Protein AF-S4P507-F1 (afdb_monomer)

Structure (mmCIF, N/CA/C/O backbone):
data_AF-S4P507-F1
#
_entry.id   AF-S4P507-F1
#
loop_
_atom_site.group_PDB
_atom_site.id
_atom_site.type_symbol
_atom_site.label_atom_id
_atom_site.label_alt_id
_atom_site.label_comp_id
_atom_site.label_asym_id
_atom_site.label_entity_id
_atom_site.label_seq_id
_atom_site.pdbx_PDB_ins_code
_atom_site.Cartn_x
_atom_site.Cartn_y
_atom_site.Cartn_z
_atom_site.occupancy
_atom_site.B_iso_or_equiv
_atom_site.auth_seq_id
_atom_site.auth_comp_id
_atom_site.auth_asym_id
_atom_site.auth_atom_id
_atom_site.pdbx_PDB_model_num
ATOM 1 N N . MET A 1 1 ? -0.177 -13.832 10.654 1.00 68.88 1 MET A N 1
ATOM 2 C CA . MET A 1 1 ? -0.718 -13.922 9.278 1.00 68.88 1 MET A CA 1
ATOM 3 C C . MET A 1 1 ? -0.829 -12.551 8.606 1.00 68.88 1 MET A C 1
ATOM 5 O O . MET A 1 1 ? -0.206 -12.371 7.572 1.00 68.88 1 MET A O 1
ATOM 9 N N . LEU A 1 2 ? -1.493 -11.555 9.214 1.00 84.44 2 LEU A N 1
ATOM 10 C CA . LEU A 1 2 ? -1.608 -10.191 8.653 1.00 84.44 2 LEU A CA 1
ATOM 11 C C . LEU A 1 2 ? -0.268 -9.477 8.398 1.00 84.44 2 LEU A C 1
ATOM 13 O O . LEU A 1 2 ? -0.157 -8.720 7.446 1.00 84.44 2 LEU A O 1
ATOM 17 N N . ALA A 1 3 ? 0.771 -9.738 9.197 1.00 86.19 3 ALA A N 1
ATOM 18 C CA . ALA A 1 3 ? 2.089 -9.136 8.979 1.00 86.19 3 ALA A CA 1
ATOM 19 C C . ALA A 1 3 ? 2.700 -9.496 7.609 1.00 86.19 3 ALA A C 1
ATOM 21 O O . ALA A 1 3 ? 3.248 -8.621 6.951 1.00 86.19 3 ALA A O 1
ATOM 22 N N . PHE A 1 4 ? 2.549 -10.746 7.145 1.00 85.50 4 PHE A N 1
ATOM 23 C CA . PHE A 1 4 ? 2.990 -11.150 5.802 1.00 85.50 4 PHE A CA 1
ATOM 24 C C . PHE A 1 4 ? 2.205 -10.424 4.708 1.00 85.50 4 PHE A C 1
ATOM 26 O O . PHE A 1 4 ? 2.780 -10.022 3.702 1.00 85.50 4 PHE A O 1
ATOM 33 N N . PHE A 1 5 ? 0.908 -10.207 4.932 1.00 87.44 5 PHE A N 1
ATOM 34 C CA . PHE A 1 5 ? 0.077 -9.425 4.025 1.00 87.44 5 PHE A CA 1
ATOM 35 C C . PHE A 1 5 ? 0.528 -7.956 3.971 1.00 87.44 5 PHE A C 1
ATOM 37 O O . PHE A 1 5 ? 0.760 -7.425 2.891 1.00 87.44 5 PHE A O 1
ATOM 44 N N . TYR A 1 6 ? 0.748 -7.309 5.120 1.00 88.12 6 TYR A N 1
ATOM 45 C CA . TYR A 1 6 ? 1.222 -5.920 5.164 1.00 88.12 6 TYR A CA 1
ATOM 46 C C . TYR A 1 6 ? 2.654 -5.752 4.650 1.00 88.12 6 TYR A C 1
ATOM 48 O O . TYR A 1 6 ? 2.981 -4.702 4.101 1.00 88.12 6 TYR A O 1
ATOM 56 N N . PHE A 1 7 ? 3.494 -6.784 4.757 1.00 90.88 7 PHE A N 1
ATOM 57 C CA . PHE A 1 7 ? 4.840 -6.794 4.181 1.00 90.88 7 PHE A CA 1
ATOM 58 C C . PHE A 1 7 ? 4.832 -6.672 2.648 1.00 90.88 7 PHE A C 1
ATOM 60 O O . PHE A 1 7 ? 5.789 -6.164 2.065 1.00 90.88 7 PHE A O 1
ATOM 67 N N . ALA A 1 8 ? 3.734 -7.043 1.985 1.00 91.06 8 ALA A N 1
ATOM 68 C CA . ALA A 1 8 ? 3.589 -6.840 0.548 1.00 91.06 8 ALA A CA 1
ATOM 69 C C . ALA A 1 8 ? 3.587 -5.352 0.148 1.00 91.06 8 ALA A C 1
ATOM 71 O O . ALA A 1 8 ? 3.948 -5.039 -0.982 1.00 91.06 8 ALA A O 1
ATOM 72 N N . ILE A 1 9 ? 3.235 -4.427 1.054 1.00 90.56 9 ILE A N 1
ATOM 73 C CA . ILE A 1 9 ? 3.203 -2.981 0.776 1.00 90.56 9 ILE A CA 1
ATOM 74 C C . ILE A 1 9 ? 4.607 -2.430 0.459 1.00 90.56 9 ILE A C 1
ATOM 76 O O . ILE A 1 9 ? 4.780 -1.902 -0.641 1.00 90.56 9 ILE A O 1
ATOM 80 N N . PRO A 1 10 ? 5.622 -2.543 1.344 1.00 90.38 10 PRO A N 1
ATOM 81 C CA . PRO A 1 10 ? 6.967 -2.046 1.044 1.00 90.38 10 PRO A CA 1
ATOM 82 C C . PRO A 1 10 ? 7.648 -2.812 -0.098 1.00 90.38 10 PRO A C 1
ATOM 84 O O . PRO A 1 10 ? 8.389 -2.221 -0.880 1.00 90.38 10 PRO A O 1
ATOM 87 N N . VAL A 1 11 ? 7.387 -4.117 -0.235 1.00 92.88 11 VAL A N 1
ATOM 88 C CA . VAL A 1 11 ? 7.932 -4.918 -1.342 1.00 92.88 11 VAL A CA 1
ATOM 89 C C . VAL A 1 11 ? 7.338 -4.466 -2.677 1.00 92.88 11 VAL A C 1
ATOM 91 O O . VAL A 1 11 ? 8.070 -4.211 -3.633 1.00 92.88 11 VAL A O 1
ATOM 94 N N . GLY A 1 12 ? 6.015 -4.320 -2.738 1.00 92.81 12 GLY A N 1
ATOM 95 C CA . GLY A 1 12 ? 5.298 -3.888 -3.932 1.00 92.81 12 GLY A CA 1
ATOM 96 C C . GLY A 1 12 ? 5.665 -2.469 -4.360 1.00 92.81 12 GLY A C 1
ATOM 97 O O . GLY A 1 12 ? 5.878 -2.237 -5.549 1.00 92.81 12 GLY A O 1
ATOM 98 N N . SER A 1 13 ? 5.807 -1.531 -3.417 1.00 90.00 13 SER A N 1
ATOM 99 C CA . SER A 1 13 ? 6.240 -0.166 -3.738 1.00 90.00 13 SER A CA 1
ATOM 100 C C . SER A 1 13 ? 7.671 -0.133 -4.287 1.00 90.00 13 SER A C 1
ATOM 102 O O . SER A 1 13 ? 7.914 0.520 -5.303 1.00 90.00 13 SER A O 1
ATOM 104 N N . GLY A 1 14 ? 8.596 -0.900 -3.697 1.00 91.38 14 GLY A N 1
ATOM 105 C CA . GLY A 1 14 ? 9.962 -1.059 -4.201 1.00 91.38 14 GLY A CA 1
ATOM 106 C C . GLY A 1 14 ? 10.008 -1.621 -5.626 1.00 91.38 14 GLY A C 1
ATOM 107 O O . GLY A 1 14 ? 10.643 -1.033 -6.506 1.00 91.38 14 GLY A O 1
ATOM 108 N N . PHE A 1 15 ? 9.274 -2.706 -5.894 1.00 93.44 15 PHE A N 1
ATOM 109 C CA . PHE A 1 15 ? 9.149 -3.252 -7.250 1.00 93.44 15 PHE A CA 1
ATOM 110 C C . PHE A 1 15 ? 8.527 -2.250 -8.226 1.00 93.44 15 PHE A C 1
ATOM 112 O O . PHE A 1 15 ? 8.982 -2.158 -9.365 1.00 93.44 15 PHE A O 1
ATOM 119 N N . GLY A 1 16 ? 7.541 -1.465 -7.789 1.00 92.50 16 GLY A N 1
ATOM 120 C CA . GLY A 1 16 ? 6.931 -0.409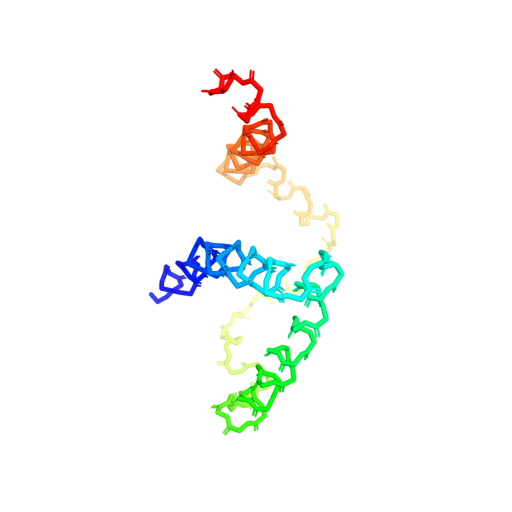 -8.594 1.00 92.50 16 GLY A CA 1
ATOM 121 C C . GLY A 1 16 ? 7.948 0.624 -9.086 1.00 92.50 16 GLY A C 1
ATOM 122 O O . GLY A 1 16 ? 7.956 0.951 -10.274 1.00 92.50 16 GLY A O 1
ATOM 123 N N . TYR A 1 17 ? 8.854 1.082 -8.215 1.00 90.12 17 TYR A N 1
ATOM 124 C CA . TYR A 1 17 ? 9.935 1.996 -8.606 1.00 90.12 17 TYR A CA 1
ATOM 125 C C . TYR A 1 17 ? 10.898 1.367 -9.622 1.00 90.12 17 TYR A C 1
ATOM 127 O O . TYR A 1 17 ? 11.262 2.009 -10.612 1.00 90.12 17 TYR A O 1
ATOM 135 N N . ILE A 1 18 ? 11.291 0.108 -9.413 1.00 93.44 18 ILE A N 1
ATOM 136 C CA . ILE A 1 18 ? 12.211 -0.606 -10.312 1.00 93.44 18 ILE A CA 1
ATOM 137 C C . ILE A 1 18 ? 11.568 -0.795 -11.689 1.00 93.44 18 ILE A C 1
ATOM 139 O O . ILE A 1 18 ? 12.137 -0.396 -12.701 1.00 93.44 18 ILE A O 1
ATOM 143 N N . VAL A 1 19 ? 10.356 -1.348 -11.741 1.00 93.56 19 VAL A N 1
ATOM 144 C CA . VAL A 1 19 ? 9.648 -1.592 -13.004 1.00 93.56 19 VAL A CA 1
ATOM 145 C C . VAL A 1 19 ? 9.375 -0.275 -13.731 1.00 93.56 19 VAL A C 1
ATOM 147 O O . VAL A 1 19 ? 9.651 -0.166 -14.924 1.00 93.56 19 VAL A O 1
ATOM 150 N N . GLY A 1 20 ? 8.895 0.749 -13.021 1.00 92.00 20 GLY A N 1
ATOM 151 C CA . GLY A 1 20 ? 8.610 2.058 -13.607 1.00 92.00 20 GLY A CA 1
ATOM 152 C C . GLY A 1 20 ? 9.847 2.728 -14.213 1.00 92.00 20 GLY A C 1
ATOM 153 O O . GLY A 1 20 ? 9.775 3.239 -15.333 1.00 92.00 20 GLY A O 1
ATOM 154 N N . SER A 1 21 ? 10.984 2.691 -13.508 1.00 90.94 21 SER A N 1
ATOM 155 C CA . SER A 1 21 ? 12.244 3.288 -13.975 1.00 90.94 21 SER A CA 1
ATOM 156 C C . SER A 1 21 ? 12.846 2.541 -15.168 1.00 90.94 21 SER A C 1
ATOM 158 O O . SER A 1 21 ? 13.207 3.177 -16.160 1.00 90.94 21 SER A O 1
ATOM 160 N N . VAL A 1 22 ? 12.881 1.205 -15.129 1.00 94.25 22 VAL A N 1
ATOM 161 C CA . VAL A 1 22 ? 13.413 0.370 -16.220 1.00 94.25 22 VAL A CA 1
ATOM 162 C C . VAL A 1 22 ? 12.570 0.518 -17.486 1.00 94.25 22 VAL A C 1
ATOM 164 O O . VAL A 1 22 ? 13.112 0.747 -18.566 1.00 94.25 22 VAL A O 1
ATOM 167 N N . VAL A 1 23 ? 11.242 0.442 -17.367 1.00 94.38 23 VAL A N 1
ATOM 168 C CA . VAL A 1 23 ? 10.334 0.560 -18.518 1.00 94.38 23 VAL A CA 1
ATOM 169 C C . VAL A 1 23 ? 10.361 1.974 -19.094 1.00 94.38 23 VAL A C 1
ATOM 171 O O . VAL A 1 23 ? 10.413 2.144 -20.312 1.00 94.38 23 VAL A O 1
ATOM 174 N N . GLY A 1 24 ? 10.353 2.996 -18.233 1.00 93.25 24 GLY A N 1
ATOM 175 C CA . GLY A 1 24 ? 10.459 4.389 -18.660 1.00 93.25 24 GLY A CA 1
ATOM 176 C C . GLY A 1 24 ? 11.767 4.676 -19.401 1.00 93.25 24 GLY A C 1
ATOM 177 O O . GLY A 1 24 ? 11.736 5.341 -20.437 1.00 93.25 24 GLY A O 1
ATOM 178 N N . GLY A 1 25 ? 12.887 4.137 -18.908 1.00 92.75 25 GLY A N 1
ATOM 179 C CA . GLY A 1 25 ? 14.204 4.255 -19.535 1.00 92.75 25 GLY A CA 1
ATOM 180 C C . GLY A 1 25 ? 14.298 3.517 -20.871 1.00 92.75 25 GLY A C 1
ATOM 181 O O . GLY A 1 25 ? 14.714 4.108 -21.864 1.00 92.75 25 GLY A O 1
ATOM 182 N N . ALA A 1 26 ? 13.840 2.264 -20.932 1.00 93.06 26 ALA A N 1
ATOM 183 C CA . ALA A 1 26 ? 13.875 1.454 -22.152 1.00 93.06 26 ALA A CA 1
ATOM 184 C C . ALA A 1 26 ? 12.987 2.020 -23.273 1.00 93.06 26 ALA A C 1
ATOM 186 O O . ALA A 1 26 ? 13.360 1.980 -24.443 1.00 93.06 26 ALA A O 1
ATOM 187 N N . ALA A 1 27 ? 11.821 2.571 -22.927 1.00 91.50 27 ALA A N 1
ATOM 188 C CA . ALA A 1 27 ? 10.897 3.161 -23.894 1.00 91.50 27 ALA A CA 1
ATOM 189 C C . ALA A 1 27 ? 11.178 4.647 -24.193 1.00 91.50 27 ALA A C 1
ATOM 191 O O . ALA A 1 27 ? 10.444 5.258 -24.974 1.00 91.50 27 ALA A O 1
ATOM 192 N N . GLY A 1 28 ? 12.168 5.257 -23.527 1.00 93.00 28 GLY A N 1
ATOM 193 C CA . GLY A 1 28 ? 12.480 6.688 -23.627 1.00 93.00 28 GLY A CA 1
ATOM 194 C C . GLY A 1 28 ? 11.327 7.620 -23.227 1.00 93.00 28 GLY A C 1
ATOM 195 O O . GLY A 1 28 ? 11.323 8.798 -23.579 1.00 93.00 28 GLY A O 1
ATOM 196 N N . ASN A 1 29 ? 10.303 7.107 -22.539 1.00 92.81 29 ASN A N 1
ATOM 197 C CA . ASN A 1 29 ? 9.091 7.849 -22.209 1.00 92.81 29 ASN A CA 1
ATOM 198 C C . ASN A 1 29 ? 8.473 7.310 -20.916 1.00 92.81 29 ASN A C 1
ATOM 200 O O . ASN A 1 29 ? 7.949 6.197 -20.863 1.00 92.81 29 ASN A O 1
ATOM 204 N N . TRP A 1 30 ? 8.472 8.159 -19.889 1.00 90.62 30 TRP A N 1
ATOM 205 C CA . TRP A 1 30 ? 7.995 7.861 -18.535 1.00 90.62 30 TRP A CA 1
ATOM 206 C C . TRP A 1 30 ? 6.559 7.321 -18.482 1.00 90.62 30 TRP A C 1
ATOM 208 O O . TRP A 1 30 ? 6.227 6.534 -17.597 1.00 90.62 30 TRP A O 1
ATOM 218 N N . ARG A 1 31 ? 5.703 7.687 -19.448 1.00 94.00 31 ARG A N 1
ATOM 219 C CA . ARG A 1 31 ? 4.309 7.218 -19.508 1.00 94.00 31 ARG A CA 1
ATOM 220 C C . ARG A 1 31 ? 4.221 5.703 -19.662 1.00 94.00 31 ARG A C 1
ATOM 222 O O . ARG A 1 31 ? 3.244 5.111 -19.212 1.00 94.00 31 ARG A O 1
ATOM 229 N N . TRP A 1 32 ? 5.217 5.068 -20.282 1.00 91.88 32 TRP A N 1
ATOM 230 C CA . TRP A 1 32 ? 5.253 3.612 -20.412 1.00 91.88 32 TRP A CA 1
ATOM 231 C C . TRP A 1 32 ? 5.426 2.903 -19.071 1.00 91.88 32 TRP A C 1
ATOM 233 O O . TRP A 1 32 ? 4.839 1.839 -18.898 1.00 91.88 32 TRP A O 1
ATOM 243 N N . GLY A 1 33 ? 6.100 3.525 -18.097 1.00 90.44 33 GLY A N 1
ATOM 244 C CA . GLY A 1 33 ? 6.149 3.012 -16.726 1.00 90.44 33 GLY A CA 1
ATOM 245 C C . GLY A 1 33 ? 4.755 2.889 -16.100 1.00 90.44 33 GLY A C 1
ATOM 246 O O . GLY A 1 33 ? 4.469 1.905 -15.428 1.00 90.44 33 GLY A O 1
ATOM 247 N N . LEU A 1 34 ? 3.845 3.828 -16.397 1.00 90.12 34 LEU A N 1
ATOM 248 C CA . LEU A 1 34 ? 2.454 3.781 -15.922 1.00 90.12 34 LEU A CA 1
ATOM 249 C C . LEU A 1 34 ? 1.577 2.796 -16.704 1.00 90.12 34 LEU A C 1
ATOM 251 O O . LEU A 1 34 ? 0.651 2.213 -16.146 1.00 90.12 34 LEU A O 1
ATOM 255 N N . ARG A 1 35 ? 1.841 2.610 -18.002 1.00 92.25 35 ARG A N 1
ATOM 256 C CA . ARG A 1 35 ? 1.043 1.730 -18.877 1.00 92.25 35 ARG A CA 1
ATOM 257 C C . ARG A 1 35 ? 1.212 0.243 -18.570 1.00 92.25 35 ARG A C 1
ATOM 259 O O . ARG A 1 35 ? 0.358 -0.543 -18.965 1.00 92.25 35 ARG A O 1
ATOM 266 N N . VAL A 1 36 ? 2.278 -0.143 -17.871 1.00 92.06 36 VAL A N 1
ATOM 267 C CA . VAL A 1 36 ? 2.491 -1.527 -17.418 1.00 92.06 36 VAL A CA 1
ATOM 268 C C . VAL A 1 36 ? 1.601 -1.876 -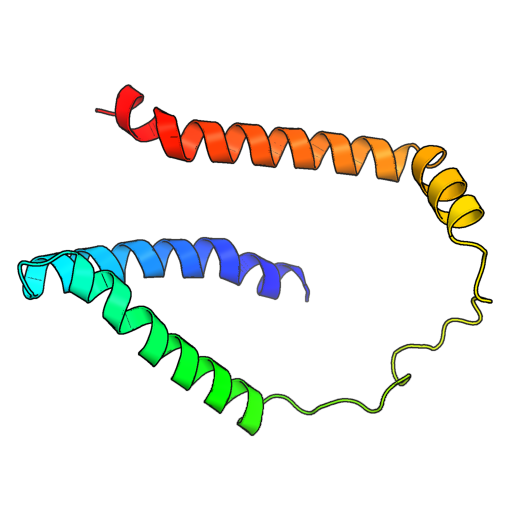16.222 1.00 92.06 36 VAL A C 1
ATOM 270 O O . VAL A 1 36 ? 1.166 -3.019 -16.093 1.00 92.06 36 VAL A O 1
ATOM 273 N N . THR A 1 37 ? 1.254 -0.899 -15.381 1.00 90.69 37 THR A N 1
ATOM 274 C CA . THR A 1 37 ? 0.466 -1.122 -14.160 1.00 90.69 37 THR A CA 1
ATOM 275 C C . THR A 1 37 ? -0.902 -1.775 -14.418 1.00 90.69 37 THR A C 1
ATOM 277 O O . THR A 1 37 ? -1.220 -2.733 -13.714 1.00 90.69 37 THR A O 1
ATOM 280 N N . PRO A 1 38 ? -1.701 -1.368 -15.429 1.00 93.81 38 PRO A N 1
ATOM 281 C CA . PRO A 1 38 ? -2.949 -2.056 -15.767 1.00 93.81 38 PRO A CA 1
ATOM 282 C C . PRO A 1 38 ? -2.781 -3.539 -16.112 1.00 93.81 38 PRO A C 1
ATOM 284 O O . PRO A 1 38 ? -3.643 -4.339 -15.762 1.00 93.81 38 PRO A O 1
ATOM 287 N N . ILE A 1 39 ? -1.676 -3.923 -16.762 1.00 93.69 39 ILE A N 1
ATOM 288 C CA . ILE A 1 39 ? -1.405 -5.324 -17.118 1.00 93.69 39 ILE A CA 1
ATOM 289 C C . ILE A 1 39 ? -1.159 -6.137 -15.844 1.00 93.69 39 ILE A C 1
ATOM 291 O O . ILE A 1 39 ? -1.763 -7.192 -15.661 1.00 93.69 39 ILE A O 1
ATOM 295 N N . LEU A 1 40 ? -0.336 -5.619 -14.927 1.00 91.38 40 LEU A N 1
ATOM 296 C CA . LEU A 1 40 ? -0.116 -6.241 -13.616 1.00 91.38 40 LEU A CA 1
ATOM 297 C C . LEU A 1 40 ? -1.420 -6.328 -12.807 1.00 91.38 40 LEU A C 1
ATOM 299 O O . LEU A 1 40 ? -1.683 -7.343 -12.166 1.00 91.38 40 LEU A O 1
ATOM 303 N N . GLY A 1 41 ? -2.266 -5.298 -12.889 1.00 93.62 41 GLY A N 1
ATOM 304 C CA . GLY A 1 41 ? -3.597 -5.291 -12.283 1.00 93.62 41 GLY A CA 1
ATOM 305 C C . GLY A 1 41 ? -4.518 -6.371 -12.856 1.00 93.62 41 GLY A C 1
ATOM 306 O O . GLY A 1 41 ? -5.181 -7.070 -12.095 1.00 93.62 41 GLY A O 1
ATOM 307 N N . ALA A 1 42 ? -4.524 -6.567 -14.176 1.00 96.69 42 ALA A N 1
ATOM 308 C CA . ALA A 1 42 ? -5.305 -7.623 -14.818 1.00 96.69 42 ALA A CA 1
ATOM 309 C C . ALA A 1 42 ? -4.849 -9.024 -14.378 1.00 96.69 42 ALA A C 1
ATOM 311 O O . ALA A 1 42 ? -5.686 -9.879 -14.091 1.00 96.69 42 ALA A O 1
ATOM 312 N N . VAL A 1 43 ? -3.535 -9.241 -14.249 1.00 95.56 43 VAL A N 1
ATOM 313 C CA . VAL A 1 43 ? -2.981 -10.486 -13.689 1.00 95.56 43 VAL A CA 1
ATOM 314 C C . VAL A 1 43 ? -3.439 -10.680 -12.243 1.00 95.56 43 VAL A C 1
ATOM 316 O O . VAL A 1 43 ? -3.881 -11.769 -11.891 1.00 95.56 43 VAL A O 1
ATOM 319 N N . ALA A 1 44 ? -3.402 -9.632 -11.414 1.00 94.12 44 ALA A N 1
ATOM 320 C CA . ALA A 1 44 ? -3.879 -9.709 -10.035 1.00 94.12 44 ALA A CA 1
ATOM 321 C C . ALA A 1 44 ? -5.372 -10.072 -9.956 1.00 94.12 44 ALA A C 1
ATOM 323 O O . ALA A 1 44 ? -5.745 -10.934 -9.165 1.00 94.12 44 ALA A O 1
ATOM 324 N N . VAL A 1 45 ? -6.219 -9.483 -10.807 1.00 96.12 45 VAL A N 1
ATOM 325 C CA . VAL A 1 45 ? -7.646 -9.838 -10.893 1.00 96.12 45 VAL A CA 1
ATOM 326 C C . VAL A 1 45 ? -7.825 -11.297 -11.307 1.00 96.12 45 VAL A C 1
ATOM 328 O O . VAL A 1 45 ? -8.610 -12.007 -10.684 1.00 96.12 45 VAL A O 1
ATOM 331 N N . ALA A 1 46 ? -7.083 -11.770 -12.310 1.00 96.94 46 ALA A N 1
ATOM 332 C CA . ALA A 1 46 ? -7.141 -13.168 -12.728 1.00 96.94 46 ALA A CA 1
ATOM 333 C C . ALA A 1 46 ? -6.753 -14.123 -11.586 1.00 96.94 46 ALA A C 1
ATOM 335 O O . ALA A 1 46 ? -7.450 -15.108 -11.355 1.00 96.94 46 ALA A O 1
ATOM 336 N N . LEU A 1 47 ? -5.696 -13.800 -10.829 1.00 95.69 47 LEU A N 1
ATOM 337 C CA . LEU A 1 47 ? -5.281 -14.573 -9.655 1.00 95.69 47 LEU A CA 1
ATOM 338 C C . LEU A 1 47 ? -6.343 -14.565 -8.554 1.00 95.69 47 LEU A C 1
ATOM 340 O O . LEU A 1 47 ? -6.598 -15.610 -7.966 1.00 95.69 47 LEU A O 1
ATOM 344 N N . ILE A 1 48 ? -6.986 -13.425 -8.292 1.00 94.69 48 ILE A N 1
ATOM 345 C CA . ILE A 1 48 ? -8.087 -13.343 -7.323 1.00 94.69 48 ILE A CA 1
ATOM 346 C C . ILE A 1 48 ? -9.235 -14.258 -7.757 1.00 94.69 48 ILE A C 1
ATOM 348 O O . ILE A 1 48 ? -9.704 -15.053 -6.954 1.00 94.69 48 ILE A O 1
ATOM 352 N N . LEU A 1 49 ? -9.649 -14.205 -9.025 1.00 95.00 49 LEU A N 1
ATOM 353 C CA . LEU A 1 49 ? -10.748 -15.033 -9.532 1.00 95.00 49 LEU A CA 1
ATOM 354 C C . LEU A 1 49 ? -10.441 -16.538 -9.506 1.00 95.00 49 LEU A C 1
ATOM 356 O O . LEU A 1 49 ? -11.365 -17.334 -9.373 1.00 95.00 49 LEU A O 1
ATOM 360 N N . TRP A 1 50 ? -9.174 -16.931 -9.667 1.00 95.94 50 TRP A N 1
ATOM 361 C CA . TRP A 1 50 ? -8.765 -18.340 -9.705 1.00 95.94 50 TRP A CA 1
ATOM 362 C C . TRP A 1 50 ? -8.393 -18.930 -8.344 1.00 95.94 50 TRP A C 1
ATOM 364 O O . TRP A 1 50 ? -8.617 -20.114 -8.117 1.00 95.94 50 TRP A O 1
ATOM 374 N N . VAL A 1 51 ? -7.764 -18.142 -7.470 1.00 95.06 51 VAL A N 1
ATOM 375 C CA . VAL A 1 51 ? -7.147 -18.633 -6.226 1.00 95.06 51 VAL A CA 1
ATOM 376 C C . VAL A 1 51 ? -7.973 -18.259 -4.999 1.00 95.06 51 VAL A C 1
ATOM 378 O O . VAL A 1 51 ? -7.941 -18.978 -4.002 1.00 95.06 51 VAL A O 1
ATOM 381 N N . MET A 1 52 ? -8.687 -17.131 -5.032 1.00 91.50 52 MET A N 1
ATOM 382 C CA . MET A 1 52 ? -9.414 -16.643 -3.865 1.00 91.50 52 MET A CA 1
ATOM 383 C C . MET A 1 52 ? -10.810 -17.259 -3.813 1.00 91.50 52 MET A C 1
ATOM 385 O O . MET A 1 52 ? -11.704 -16.888 -4.570 1.00 91.50 52 MET A O 1
ATOM 389 N N . GLU A 1 53 ? -11.006 -18.180 -2.878 1.00 87.88 53 GLU A N 1
ATOM 390 C CA 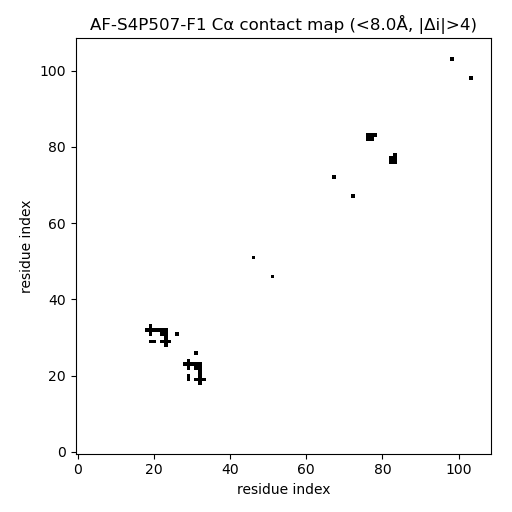. GLU A 1 53 ? -12.330 -18.698 -2.559 1.00 87.88 53 GLU A CA 1
ATOM 391 C C . GLU A 1 53 ? -13.111 -17.648 -1.763 1.00 87.88 53 GLU A C 1
ATOM 393 O O . GLU A 1 53 ? -12.597 -17.070 -0.803 1.00 87.88 53 GLU A O 1
ATOM 398 N N . ASN A 1 54 ? -14.342 -17.361 -2.187 1.00 84.12 54 ASN A N 1
ATOM 399 C CA . ASN A 1 54 ? -15.207 -16.422 -1.485 1.00 84.12 54 ASN A CA 1
ATOM 400 C C . ASN A 1 54 ? -15.894 -17.155 -0.320 1.00 84.12 54 ASN A C 1
ATOM 402 O O . ASN A 1 54 ? -16.800 -17.949 -0.589 1.00 84.12 54 ASN A O 1
ATOM 406 N N . PRO A 1 55 ? -15.503 -16.914 0.947 1.00 83.00 55 PRO A N 1
ATOM 407 C CA . PRO A 1 55 ? -16.144 -17.568 2.079 1.00 83.00 55 PRO A CA 1
ATOM 408 C C . PRO A 1 55 ? -17.612 -17.143 2.170 1.00 83.00 55 PRO A C 1
ATOM 410 O O . PRO A 1 55 ? -17.979 -16.024 1.788 1.00 83.00 55 PRO A O 1
ATOM 413 N N . GLU A 1 56 ? -18.469 -18.021 2.690 1.00 81.44 56 GLU A N 1
ATOM 414 C CA . GLU A 1 56 ? -19.872 -17.667 2.890 1.00 81.44 56 GLU A CA 1
ATOM 415 C C . GLU A 1 56 ? -19.979 -16.490 3.865 1.00 81.44 56 GLU A C 1
ATOM 417 O O . GLU A 1 56 ? -19.278 -16.399 4.882 1.00 81.44 56 GLU A O 1
ATOM 422 N N . ARG A 1 57 ? -20.872 -15.555 3.542 1.00 76.50 57 ARG A N 1
ATOM 423 C CA . ARG A 1 57 ? -21.067 -14.348 4.340 1.00 76.50 57 ARG A CA 1
ATOM 424 C C . ARG A 1 57 ? -21.488 -14.737 5.759 1.00 76.50 57 ARG A C 1
ATOM 426 O O . ARG A 1 57 ? -22.486 -15.423 5.936 1.00 76.50 57 ARG A O 1
ATOM 433 N N . GLY A 1 58 ? -20.737 -14.267 6.750 1.00 75.25 58 GLY A N 1
ATOM 434 C CA . GLY A 1 58 ? -20.996 -14.557 8.161 1.00 75.25 58 GLY A CA 1
ATOM 435 C C . GLY A 1 58 ? -20.207 -15.738 8.735 1.00 75.25 58 GLY A C 1
ATOM 436 O O . GLY A 1 58 ? -20.258 -15.938 9.942 1.00 75.25 58 GLY A O 1
ATOM 437 N N . GLN A 1 59 ? -19.400 -16.465 7.946 1.00 70.81 59 GLN A N 1
ATOM 438 C CA . GLN A 1 59 ? -18.537 -17.535 8.488 1.00 70.81 59 GLN A CA 1
ATOM 439 C C . GLN A 1 59 ? -17.525 -17.043 9.533 1.00 70.81 59 GLN A C 1
ATOM 441 O O . GLN A 1 59 ? -17.112 -17.805 10.399 1.00 70.81 59 GLN A O 1
ATOM 446 N N . ALA A 1 60 ? -17.139 -15.766 9.470 1.00 66.38 60 ALA A N 1
ATOM 447 C CA . ALA A 1 60 ? -16.280 -15.123 10.465 1.00 66.38 60 ALA A CA 1
ATOM 448 C C . ALA A 1 60 ? -17.067 -14.332 11.534 1.00 66.38 60 ALA A C 1
ATOM 450 O O . ALA A 1 60 ? -16.468 -13.782 12.458 1.00 66.38 60 ALA A O 1
ATOM 451 N N . GLU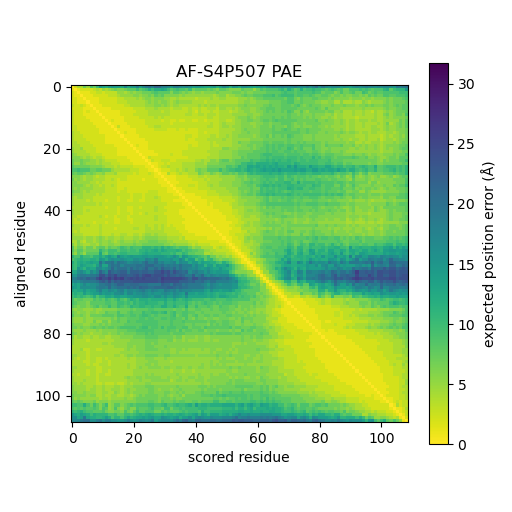 A 1 61 ? -18.397 -14.250 11.424 1.00 67.25 61 GLU A N 1
ATOM 452 C CA . GLU A 1 61 ? -19.266 -13.505 12.339 1.00 67.25 61 GLU A CA 1
ATOM 453 C C . GLU A 1 61 ? -19.783 -14.417 13.470 1.00 67.25 61 GLU A C 1
ATOM 455 O O . G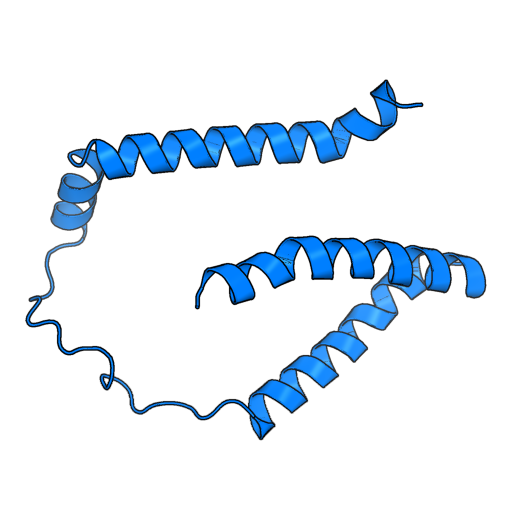LU A 1 61 ? -20.980 -14.536 13.701 1.00 67.25 61 GLU A O 1
ATOM 460 N N . GLU A 1 62 ? -18.890 -15.020 14.263 1.00 61.66 62 GLU A N 1
ATOM 461 C CA . GLU A 1 62 ? -19.275 -15.613 15.565 1.00 61.66 62 GLU A CA 1
ATOM 462 C C . GLU A 1 62 ? -19.612 -14.539 16.626 1.00 61.66 62 GLU A C 1
ATOM 464 O O . GLU A 1 62 ? -19.867 -14.827 17.801 1.00 61.66 62 GLU A O 1
ATOM 469 N N . SER A 1 63 ? -19.604 -13.260 16.243 1.00 62.22 63 SER A N 1
ATOM 470 C CA . SER A 1 63 ? -19.796 -12.164 17.179 1.00 62.22 63 SER A CA 1
ATOM 471 C C . SER A 1 63 ? -21.282 -11.972 17.489 1.00 62.22 63 SER A C 1
ATOM 473 O O . SER A 1 63 ? -22.071 -11.554 16.647 1.00 62.22 63 SER A O 1
ATOM 475 N N . ARG A 1 64 ? -21.663 -12.208 18.749 1.00 63.88 64 ARG A N 1
ATOM 476 C CA . ARG A 1 64 ? -22.999 -11.909 19.304 1.00 63.88 64 ARG A CA 1
ATOM 477 C C . ARG A 1 64 ? -23.267 -10.402 19.469 1.00 63.88 64 ARG A C 1
ATOM 479 O O . ARG A 1 64 ? -24.087 -10.010 20.302 1.00 63.88 64 ARG A O 1
ATOM 486 N N . MET A 1 65 ? -22.532 -9.546 18.760 1.00 69.38 65 MET A N 1
ATOM 487 C CA . MET A 1 65 ? -22.647 -8.101 18.911 1.00 69.38 65 MET A CA 1
ATOM 488 C C . MET A 1 65 ? -23.948 -7.624 18.277 1.00 69.38 65 MET A C 1
ATOM 490 O O . MET A 1 65 ? -24.236 -7.895 17.114 1.00 69.38 65 MET A O 1
ATOM 494 N N . LYS A 1 66 ? -24.758 -6.929 19.075 1.00 76.81 66 LYS A N 1
ATOM 495 C CA . LYS A 1 66 ? -25.970 -6.285 18.581 1.00 76.81 66 LYS A CA 1
ATOM 496 C C . LYS A 1 66 ? -25.582 -4.971 17.907 1.00 76.81 66 LYS A C 1
ATOM 498 O O . LYS A 1 66 ? -24.732 -4.269 18.452 1.00 76.81 66 LYS A O 1
ATOM 503 N N . PRO A 1 67 ? -26.206 -4.623 16.774 1.00 77.00 67 PRO A N 1
ATOM 504 C CA . PRO A 1 67 ? -25.974 -3.336 16.140 1.00 77.00 67 PRO A CA 1
ATOM 505 C C . PRO A 1 67 ? -26.359 -2.199 17.099 1.00 77.00 67 PRO A C 1
ATOM 507 O O . PRO A 1 67 ? -27.471 -2.173 17.630 1.00 77.00 67 PRO A O 1
ATOM 510 N N . THR A 1 68 ? -25.417 -1.291 17.335 1.00 87.06 68 THR A N 1
ATOM 511 C CA . THR A 1 68 ? -25.548 -0.067 18.137 1.00 87.06 68 THR A CA 1
ATOM 512 C C . THR A 1 68 ? -25.775 1.149 17.236 1.00 87.06 68 THR A C 1
ATOM 514 O O . THR A 1 68 ? -25.675 1.066 16.009 1.00 87.06 68 THR A O 1
ATOM 517 N N . SER A 1 69 ? -26.147 2.291 17.822 1.00 93.06 69 SER A N 1
ATOM 518 C CA . SER A 1 69 ? -26.293 3.533 17.055 1.00 93.06 69 SER A CA 1
ATOM 519 C C . SER A 1 69 ? -24.923 4.101 16.670 1.00 93.06 69 SER A C 1
ATOM 521 O O . SER A 1 69 ? -24.014 4.165 17.495 1.00 93.06 69 SER A O 1
ATOM 523 N N . TYR A 1 70 ? -24.797 4.639 15.454 1.00 91.88 70 TYR A N 1
ATOM 524 C CA . TYR A 1 70 ? -23.560 5.261 14.954 1.00 91.88 70 TYR A CA 1
ATOM 525 C C . TYR A 1 70 ? -22.986 6.334 15.899 1.00 91.88 70 TYR A C 1
ATOM 527 O O . TYR A 1 70 ? -21.775 6.462 16.075 1.00 91.88 70 TYR A O 1
ATOM 535 N N . THR A 1 71 ? -23.857 7.115 16.543 1.00 93.81 71 THR A N 1
ATOM 536 C CA . THR A 1 71 ? -23.442 8.153 17.498 1.00 93.81 71 THR A CA 1
ATOM 537 C C . THR A 1 71 ? -22.875 7.571 18.792 1.00 93.81 71 THR A C 1
ATOM 539 O O . THR A 1 71 ? -21.981 8.170 19.397 1.00 93.81 71 THR A O 1
ATOM 542 N N . GLU A 1 72 ? -23.371 6.410 19.218 1.00 92.00 72 GLU A N 1
ATOM 543 C CA . GLU A 1 72 ? -22.865 5.680 20.380 1.00 92.00 72 GLU A CA 1
ATOM 544 C C . GLU A 1 72 ? -21.496 5.072 20.075 1.00 92.00 72 GLU A C 1
ATOM 546 O O . GLU A 1 72 ? -20.588 5.193 20.899 1.00 92.00 72 GLU A O 1
ATOM 551 N N . ASP A 1 73 ? -21.311 4.537 18.868 1.00 92.88 73 ASP A N 1
ATOM 552 C CA . ASP A 1 73 ? -20.037 3.976 18.412 1.00 92.88 73 ASP A CA 1
ATOM 553 C C . ASP A 1 73 ? -18.947 5.043 18.331 1.00 92.88 73 ASP A C 1
ATOM 555 O O . ASP A 1 73 ? -17.865 4.869 18.893 1.00 92.88 73 ASP A O 1
ATOM 559 N N . LEU A 1 74 ? -19.241 6.198 17.725 1.00 94.25 74 LEU A N 1
ATOM 560 C CA . LEU A 1 74 ? -18.301 7.321 17.690 1.00 94.25 74 LEU A CA 1
ATOM 561 C C . LEU A 1 74 ? -17.921 7.784 19.098 1.00 94.25 74 LEU A C 1
ATOM 563 O O . LEU A 1 74 ? -16.747 8.023 19.388 1.00 94.25 74 LEU A O 1
ATOM 567 N N . ARG A 1 75 ? -18.905 7.889 19.998 1.00 94.94 75 ARG A N 1
ATOM 568 C CA . ARG A 1 75 ? -18.652 8.261 21.393 1.00 94.94 75 ARG A CA 1
ATOM 569 C C . ARG A 1 75 ? -17.792 7.214 22.104 1.00 94.94 75 ARG A C 1
ATOM 571 O O . ARG A 1 75 ? -16.943 7.594 22.908 1.00 94.94 75 ARG A O 1
ATOM 578 N N . SER A 1 76 ? -18.013 5.931 21.831 1.00 93.50 76 SER A N 1
ATOM 579 C CA . SER A 1 76 ? -17.229 4.822 22.377 1.00 93.50 76 SER A CA 1
ATOM 580 C C . SER A 1 76 ? -15.776 4.877 21.898 1.00 93.50 76 SER A C 1
ATOM 582 O O . SER A 1 76 ? -14.854 4.845 22.713 1.00 93.50 76 SER A O 1
ATOM 584 N N . LEU A 1 77 ? -15.563 5.072 20.594 1.00 94.44 77 LEU A N 1
ATOM 585 C CA . LEU A 1 77 ? -14.237 5.175 19.984 1.00 94.44 77 LEU A CA 1
ATOM 586 C C . LEU A 1 77 ? -13.436 6.362 20.530 1.00 94.44 77 LEU A C 1
ATOM 588 O O . LEU A 1 77 ? -12.289 6.189 20.933 1.00 94.44 77 LEU A O 1
ATOM 592 N N . VAL A 1 78 ? -14.043 7.551 20.615 1.00 95.50 78 VAL A N 1
ATOM 593 C CA . VAL A 1 78 ? -13.362 8.758 21.125 1.00 95.50 78 VAL A CA 1
ATOM 594 C C . VAL A 1 78 ? -12.980 8.622 22.602 1.00 95.50 78 VAL A C 1
ATOM 596 O O . VAL A 1 78 ? -11.960 9.154 23.034 1.00 95.50 78 VAL A O 1
ATOM 599 N N . LYS A 1 79 ? -13.778 7.895 23.392 1.00 96.44 79 LYS A N 1
ATOM 600 C CA . LYS A 1 79 ? -13.478 7.628 24.806 1.00 96.44 79 LYS A CA 1
ATOM 601 C C . LYS A 1 79 ? -12.434 6.533 25.012 1.00 96.44 79 LYS A C 1
ATOM 603 O O . LYS A 1 79 ? -11.968 6.377 26.137 1.00 96.44 79 LYS A O 1
ATOM 608 N N . ASN A 1 80 ? -12.079 5.773 23.978 1.00 97.31 80 ASN A N 1
ATOM 609 C CA . ASN A 1 80 ? -11.088 4.712 24.072 1.00 97.31 80 ASN A CA 1
ATOM 610 C C . ASN A 1 80 ? -9.669 5.303 23.917 1.00 97.31 80 ASN A C 1
ATOM 612 O O . ASN A 1 80 ? -9.265 5.644 22.802 1.00 97.31 80 ASN A O 1
ATOM 616 N N . PRO A 1 81 ? -8.881 5.419 25.006 1.00 95.69 81 PRO A N 1
ATOM 617 C CA . PRO A 1 81 ? -7.581 6.081 24.952 1.00 95.69 81 PRO A CA 1
ATOM 618 C C . PRO A 1 81 ? -6.582 5.321 24.078 1.00 95.69 81 PRO A C 1
ATOM 620 O O . PRO A 1 81 ? -5.798 5.948 23.372 1.00 95.69 81 PRO A O 1
ATOM 623 N N . SER A 1 82 ? -6.624 3.985 24.070 1.00 97.44 82 SER A N 1
ATOM 624 C CA . SER A 1 82 ? -5.757 3.169 23.217 1.00 97.44 82 SER A CA 1
ATOM 625 C C . SER A 1 82 ? -6.044 3.424 21.741 1.00 97.44 82 SER A C 1
ATOM 627 O O . SER A 1 82 ? -5.113 3.657 20.978 1.00 97.44 82 SER A O 1
ATOM 629 N N . PHE A 1 83 ? -7.320 3.462 21.348 1.00 96.19 83 PHE A N 1
ATOM 630 C CA . PHE A 1 83 ? -7.712 3.785 19.976 1.00 96.19 83 PHE A CA 1
ATOM 631 C C . PHE A 1 83 ? -7.236 5.184 19.564 1.00 96.19 83 PHE A C 1
ATOM 633 O O . PHE A 1 83 ? -6.627 5.344 18.504 1.00 96.19 83 PHE A O 1
ATOM 640 N N . MET A 1 84 ? -7.458 6.188 20.417 1.00 97.75 84 MET A N 1
ATOM 641 C CA . MET A 1 84 ? -7.050 7.568 20.141 1.00 97.75 84 MET A CA 1
ATOM 642 C C . MET A 1 84 ? -5.527 7.705 20.028 1.00 97.75 84 MET A C 1
ATOM 644 O O . MET A 1 84 ? -5.036 8.326 19.085 1.00 97.75 84 MET A O 1
ATOM 648 N N . LEU A 1 85 ? -4.770 7.080 20.936 1.00 97.50 85 LEU A N 1
ATOM 649 C CA . LEU A 1 85 ? -3.306 7.094 20.910 1.00 97.50 85 LEU A CA 1
ATOM 650 C C . LEU A 1 85 ? -2.745 6.357 19.691 1.00 97.50 85 LEU A C 1
ATOM 652 O O . LEU A 1 85 ? -1.844 6.877 19.037 1.00 97.50 85 LEU A O 1
ATOM 656 N N . SER A 1 86 ? -3.284 5.186 19.341 1.00 97.00 86 SER A N 1
ATOM 657 C CA . SER A 1 86 ? -2.866 4.448 18.143 1.00 97.00 86 SER A CA 1
ATOM 658 C C . SER A 1 86 ? -3.169 5.219 16.860 1.00 97.00 86 SER A C 1
ATOM 660 O O . SER A 1 86 ? -2.332 5.265 15.961 1.00 97.00 86 SER A O 1
ATOM 662 N N . THR A 1 87 ? -4.331 5.870 16.789 1.00 96.69 87 THR A N 1
ATOM 663 C CA . THR A 1 87 ? -4.714 6.698 15.638 1.00 96.69 87 THR A CA 1
ATOM 664 C C . THR A 1 87 ? -3.792 7.906 15.503 1.00 96.69 87 THR A C 1
ATOM 666 O O . THR A 1 87 ? -3.302 8.189 14.409 1.00 96.69 87 THR A O 1
ATOM 669 N N . LEU A 1 88 ? -3.490 8.588 16.613 1.00 97.38 88 LEU A N 1
ATOM 670 C CA . LEU A 1 88 ? -2.553 9.711 16.628 1.00 97.38 88 LEU A CA 1
ATOM 671 C C . LEU A 1 88 ? -1.144 9.268 16.215 1.00 97.38 88 LEU A C 1
ATOM 673 O O . LEU A 1 88 ? -0.534 9.896 15.354 1.00 97.38 88 LEU A O 1
ATOM 677 N N . ALA A 1 89 ? -0.648 8.160 16.771 1.00 97.50 89 ALA A N 1
ATOM 678 C CA . ALA A 1 89 ? 0.659 7.611 16.427 1.00 97.50 89 ALA A CA 1
ATOM 679 C C . ALA A 1 89 ? 0.755 7.288 14.930 1.00 97.50 89 ALA A C 1
ATOM 681 O O . ALA A 1 89 ? 1.708 7.701 14.270 1.00 97.50 89 ALA A O 1
ATOM 682 N N . PHE A 1 90 ? -0.252 6.615 14.369 1.00 96.00 90 PHE A N 1
ATOM 683 C CA . PHE A 1 90 ? -0.276 6.299 12.943 1.00 96.00 90 PHE A CA 1
ATOM 684 C C . PHE A 1 90 ? -0.406 7.554 12.065 1.00 96.00 90 PHE A C 1
ATOM 686 O O . PHE A 1 90 ? 0.216 7.627 11.009 1.00 96.00 90 PHE A O 1
ATOM 693 N N . THR A 1 91 ? -1.136 8.575 12.525 1.00 97.06 91 THR A N 1
ATOM 694 C CA . THR A 1 91 ? -1.223 9.881 11.848 1.00 97.06 91 THR A CA 1
ATOM 695 C C . THR A 1 91 ? 0.150 10.550 11.774 1.00 97.06 91 THR A C 1
ATOM 697 O O . THR A 1 91 ? 0.551 11.012 10.706 1.00 97.06 91 THR A O 1
ATOM 700 N N . CYS A 1 92 ? 0.913 10.543 12.872 1.00 97.69 92 CYS A N 1
ATOM 701 C CA . CYS A 1 92 ? 2.285 11.048 12.891 1.00 97.69 92 CYS A CA 1
ATOM 702 C C . CYS A 1 92 ? 3.197 10.255 11.943 1.00 97.69 92 CYS A C 1
ATOM 704 O O . CYS A 1 92 ? 3.969 10.857 11.200 1.00 97.69 92 CYS A O 1
ATOM 706 N N . VAL A 1 93 ? 3.086 8.922 11.925 1.00 96.25 93 VAL A N 1
ATOM 707 C CA . VAL A 1 93 ? 3.845 8.068 10.995 1.00 96.25 93 VAL A CA 1
ATOM 708 C C . VAL A 1 93 ? 3.526 8.435 9.546 1.00 96.25 93 VAL A C 1
ATOM 710 O O . VAL A 1 93 ? 4.446 8.709 8.782 1.00 96.25 93 VAL A O 1
ATOM 713 N N . ALA A 1 94 ? 2.245 8.522 9.177 1.00 94.69 94 ALA A N 1
ATOM 714 C CA . ALA A 1 94 ? 1.827 8.889 7.826 1.00 94.69 94 ALA A CA 1
ATOM 715 C C . ALA A 1 94 ? 2.327 10.287 7.421 1.00 94.69 94 ALA A C 1
ATOM 717 O O . ALA A 1 94 ? 2.818 10.461 6.304 1.00 94.69 94 ALA A O 1
ATOM 718 N N . PHE A 1 95 ? 2.261 11.261 8.335 1.00 95.94 95 PHE A N 1
ATOM 719 C CA . PHE A 1 95 ? 2.793 12.607 8.118 1.00 95.94 95 PHE A CA 1
ATOM 720 C C . PHE A 1 95 ? 4.299 12.582 7.831 1.00 95.94 95 PHE A C 1
ATOM 722 O O . PHE A 1 95 ? 4.742 13.135 6.825 1.00 95.94 95 PHE A O 1
ATOM 729 N N . VAL A 1 96 ? 5.085 11.898 8.669 1.00 95.69 96 VAL A N 1
ATOM 730 C CA . VAL A 1 96 ? 6.542 11.789 8.496 1.00 95.69 96 VAL A CA 1
ATOM 731 C C . VAL A 1 96 ? 6.890 11.042 7.209 1.00 95.69 96 VAL A C 1
ATOM 733 O O . VAL A 1 96 ? 7.763 11.486 6.468 1.00 95.69 96 VAL A O 1
ATOM 736 N N . THR A 1 97 ? 6.198 9.944 6.892 1.00 92.44 97 THR A N 1
ATOM 737 C CA . THR A 1 97 ? 6.412 9.201 5.641 1.00 92.44 97 THR A CA 1
ATOM 738 C C . THR A 1 97 ? 6.123 10.067 4.415 1.00 92.44 97 THR A C 1
ATOM 740 O O . THR A 1 97 ? 6.926 10.07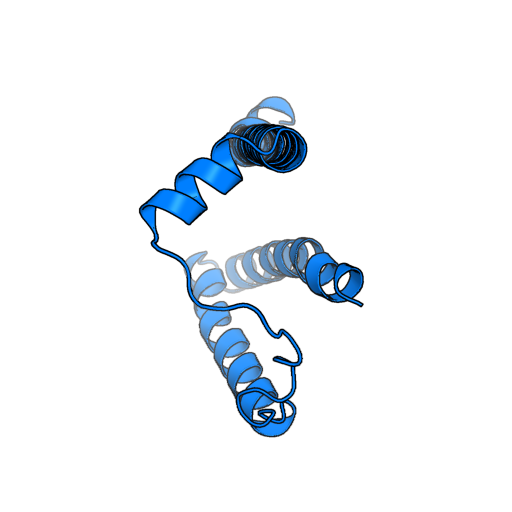9 3.485 1.00 92.44 97 THR A O 1
ATOM 743 N N . GLY A 1 98 ? 5.022 10.826 4.413 1.00 91.19 98 GLY A N 1
ATOM 744 C CA . GLY A 1 98 ? 4.694 11.750 3.325 1.00 91.19 98 GLY A CA 1
ATOM 745 C C . GLY A 1 98 ? 5.717 12.879 3.184 1.00 91.19 98 GLY A C 1
ATOM 746 O O . GLY A 1 98 ? 6.156 13.182 2.076 1.00 91.19 98 GLY A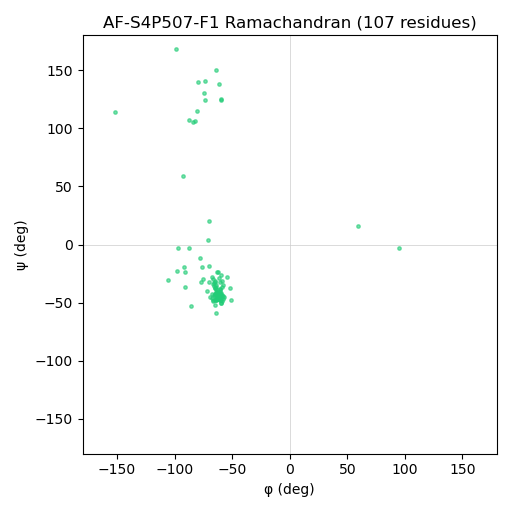 O 1
ATOM 747 N N . ALA A 1 99 ? 6.158 13.446 4.309 1.00 93.56 99 ALA A N 1
ATOM 748 C CA . ALA A 1 99 ? 7.195 14.467 4.328 1.00 93.56 99 ALA A CA 1
ATOM 749 C C . ALA A 1 99 ? 8.520 13.948 3.746 1.00 93.56 99 ALA A C 1
ATOM 751 O O . ALA A 1 99 ? 9.106 14.578 2.866 1.00 93.56 99 ALA A O 1
ATOM 752 N N . LEU A 1 100 ? 8.969 12.768 4.174 1.00 90.81 100 LEU A N 1
ATOM 753 C CA . LEU A 1 100 ? 10.182 12.141 3.647 1.00 90.81 100 LEU A CA 1
ATOM 754 C C . LEU A 1 100 ? 10.054 11.778 2.164 1.00 90.81 100 LEU A C 1
ATOM 756 O O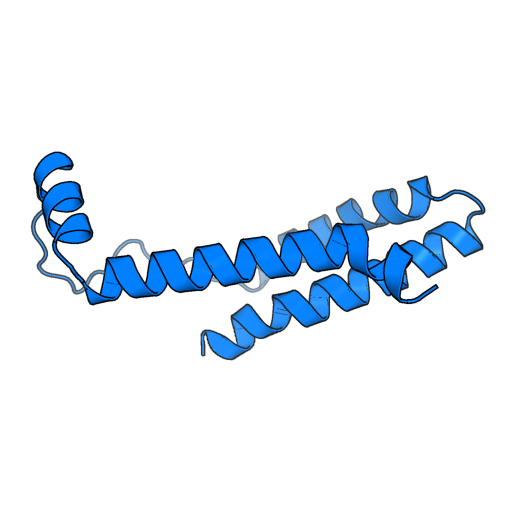 . LEU A 1 100 ? 11.023 11.923 1.428 1.00 90.81 100 LEU A O 1
ATOM 760 N N . ALA A 1 101 ? 8.879 11.349 1.700 1.00 88.00 101 ALA A N 1
ATOM 761 C CA . ALA A 1 101 ? 8.669 11.040 0.288 1.00 88.00 101 ALA A CA 1
ATOM 762 C C . ALA A 1 101 ? 8.813 12.278 -0.615 1.00 88.00 101 ALA A C 1
ATOM 764 O O . ALA A 1 101 ? 9.312 12.162 -1.733 1.00 88.00 101 ALA A O 1
ATOM 765 N N . TRP A 1 102 ? 8.396 13.455 -0.137 1.00 89.19 102 TRP A N 1
ATOM 766 C CA . TRP A 1 102 ? 8.480 14.702 -0.898 1.00 89.19 102 TRP A CA 1
ATOM 767 C C . TRP A 1 102 ? 9.842 15.394 -0.766 1.00 89.19 102 TRP A C 1
ATOM 769 O O . TRP A 1 102 ? 10.476 15.718 -1.768 1.00 89.19 102 TRP A O 1
ATOM 779 N N . TRP A 1 103 ? 10.300 15.621 0.467 1.00 91.50 103 TRP A N 1
ATOM 780 C CA . TRP A 1 103 ? 11.518 16.389 0.741 1.00 91.50 103 TRP A CA 1
ATOM 781 C C . TRP A 1 103 ? 12.780 15.532 0.844 1.00 91.50 103 TRP A C 1
ATOM 783 O O . TRP A 1 103 ? 13.876 16.059 0.693 1.00 91.50 103 TRP A O 1
ATOM 793 N N . GLY A 1 104 ? 12.662 14.221 1.067 1.00 89.81 104 GLY A N 1
ATOM 794 C CA . GLY A 1 104 ? 13.811 13.316 1.188 1.00 89.81 104 GLY A CA 1
ATOM 795 C C . GLY A 1 104 ? 14.807 13.430 0.027 1.00 89.81 104 GLY A C 1
ATOM 796 O O . GLY A 1 104 ? 15.995 13.610 0.295 1.00 89.81 104 GLY A O 1
ATOM 797 N N . PRO A 1 105 ? 14.365 13.429 -1.247 1.00 85.44 105 PRO A N 1
ATOM 798 C CA . PRO A 1 105 ? 15.268 13.624 -2.379 1.00 85.44 105 PRO A CA 1
ATOM 799 C C . PRO A 1 105 ? 16.006 14.972 -2.364 1.00 85.44 105 PRO A C 1
ATOM 801 O O . PRO A 1 105 ? 17.142 15.028 -2.802 1.00 85.44 105 PRO A O 1
ATOM 804 N N . GLN A 1 106 ? 15.405 16.047 -1.843 1.00 87.56 106 GLN A N 1
ATOM 805 C CA . GLN A 1 106 ? 16.047 17.371 -1.800 1.00 87.56 106 GLN A CA 1
ATOM 806 C C . GLN A 1 106 ? 17.119 17.505 -0.712 1.00 87.56 106 GLN A C 1
ATOM 808 O O . GLN A 1 106 ? 17.906 18.440 -0.755 1.00 87.56 106 GLN A O 1
ATOM 813 N N . PHE A 1 107 ? 17.099 16.633 0.299 1.00 85.88 107 PHE A N 1
ATOM 814 C CA . PHE A 1 107 ? 18.075 16.648 1.391 1.00 85.88 107 PHE A CA 1
ATOM 815 C C . PHE A 1 107 ? 19.214 15.639 1.194 1.00 85.88 107 PHE A C 1
ATOM 817 O O . PHE A 1 107 ? 20.262 15.780 1.819 1.00 85.88 107 PHE A O 1
ATOM 824 N N . ILE A 1 108 ? 18.991 14.596 0.387 1.00 80.56 108 ILE A N 1
ATOM 825 C CA . ILE A 1 108 ? 19.965 13.521 0.128 1.00 80.56 108 ILE A CA 1
ATOM 826 C C . ILE A 1 108 ? 20.848 13.831 -1.095 1.00 80.56 108 ILE A C 1
ATOM 828 O O . ILE A 1 108 ? 21.962 13.312 -1.180 1.00 80.56 108 ILE A O 1
ATOM 832 N N . PHE A 1 109 ? 20.371 14.674 -2.014 1.00 56.72 109 PHE A N 1
ATOM 833 C CA . PHE A 1 109 ? 21.093 15.165 -3.193 1.00 56.72 109 PHE A CA 1
ATOM 834 C C . PHE A 1 109 ? 21.294 16.678 -3.105 1.00 56.72 109 PHE A C 1
ATOM 836 O O . PHE A 1 109 ? 22.276 17.162 -3.711 1.00 56.72 109 PHE A O 1
#

InterPro domains:
  IPR011701 Major facilitator superfamily [PF07690] (1-107)
  IPR020846 Major facilitator superfamily domain [PS50850] (1-109)
  IPR036259 MFS transporter superfamily [G3DSA:1.20.1250.20] (1-109)
  IPR036259 MFS transporter superfamily [SSF103473] (2-108)
  IPR044770 Protein spinster-like [PTHR23505] (1-108)

Organism: NCBI:txid116150

Radius of gyration: 20.9 Å; Cα contacts (8 Å, |Δi|>4): 26; chains: 1; bounding box: 47×36×49 Å

Sequence (109 aa):
MLAFFYFAIPVGSGFGYIVGSVVGGAAGNWRWGLRVTPILGAVAVALILWVMENPERGQAEESRMKPTSYTEDLRSLVKNPSFMLSTLAFTCVAFVTGALAWWGPQFIF

Mean predicted aligned error: 6.87 Å

pLDDT: mean 89.57, std 8.73, range [56.72, 97.75]

Secondary structure (DSSP, 8-state):
-HHHHHHHHHHHHHHHHHHHHHHHHHTT-THHHHHTHHHHHHHHHHHHHHH---PPTTTT----PPPPPHHHHHHHHHH-HHHHHHHHHHHHHHHHHHHHHHHHHHHH-

Foldseek 3Di:
DVVVVVVCVVVVVVVLVVQQVVQCVVVVHSVRSVVVVVVVVVVVVVCCVVPPDDDPPCPVVPDPDDDDDPVVVVVVQVPDVVNVVVVVVVVVVVVVVVVCVPCVVVVVD

Solvent-accessible surface area (backbone atoms only — not comparable to full-atom values): 6445 Å² total; per-residue (Å²): 114,67,65,67,61,58,51,46,53,66,53,49,52,54,49,48,54,52,51,27,51,53,40,12,59,76,66,75,36,64,67,52,24,60,63,50,50,61,56,56,50,51,52,50,51,51,48,44,74,74,69,56,7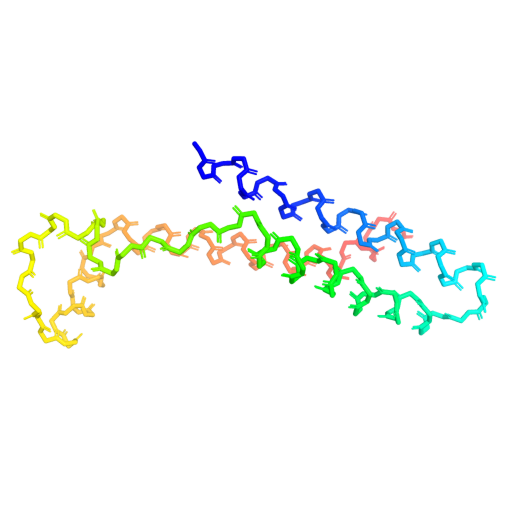8,82,74,64,91,61,79,85,57,83,65,88,73,74,92,74,56,71,70,56,51,54,53,51,49,72,69,31,64,66,57,48,50,53,50,50,51,50,49,52,50,53,51,52,52,53,48,44,69,67,48,39,65,73,75,77,107